Protein AF-A0A8T4E713-F1 (afdb_monomer_lite)

Secondary structure (DSSP, 8-state):
------B-TTT--B--TT-EEEEE-TTS-EEEEEHHHHHHTHHHHHHHHHT-

Sequence (52 aa):
MFEGNNECSMCKQPLEDGERNFGISLSGYTFVFCNSCFSSRKKEIKALLHEE

Radius of gyration: 10.71 Å; chains: 1; bounding box: 31×15×23 Å

Foldseek 3Di:
DPPPQQAAPPPRHGHDPPQWDWAAAPVGDIGTHGPCCCVVVVVVVCCVRDVD

Structure (mmCIF, N/CA/C/O backbone):
data_AF-A0A8T4E713-F1
#
_entry.id   AF-A0A8T4E713-F1
#
loop_
_atom_site.group_PDB
_atom_site.id
_atom_site.type_symbol
_atom_site.label_atom_id
_atom_site.label_alt_id
_atom_site.label_comp_id
_atom_site.label_asym_id
_atom_site.label_entity_id
_atom_site.label_seq_id
_atom_site.pdbx_PDB_ins_code
_atom_site.Cartn_x
_atom_site.Cartn_y
_atom_site.Cartn_z
_atom_site.occupancy
_atom_site.B_iso_or_equiv
_atom_site.auth_seq_id
_atom_site.auth_comp_id
_atom_site.auth_asym_id
_atom_site.auth_atom_id
_atom_site.pdbx_PDB_model_num
ATOM 1 N N . MET A 1 1 ? 17.402 -3.176 -13.000 1.00 37.50 1 MET A N 1
ATOM 2 C CA . MET A 1 1 ? 17.270 -3.252 -11.532 1.00 37.50 1 MET A CA 1
ATOM 3 C C . MET A 1 1 ? 15.986 -2.516 -11.203 1.00 37.50 1 MET A C 1
ATOM 5 O O . MET A 1 1 ? 15.914 -1.337 -11.506 1.00 37.50 1 MET A O 1
ATOM 9 N N . PHE A 1 2 ? 14.937 -3.209 -10.755 1.00 43.81 2 PHE A N 1
ATOM 10 C CA . PHE A 1 2 ? 13.759 -2.518 -10.227 1.00 43.81 2 PHE A CA 1
ATOM 11 C C . PHE A 1 2 ? 14.187 -1.975 -8.867 1.00 43.81 2 PHE A C 1
ATOM 13 O O . PHE A 1 2 ? 14.287 -2.743 -7.913 1.00 43.81 2 PHE A O 1
ATOM 20 N N . GLU A 1 3 ? 14.552 -0.694 -8.805 1.00 41.50 3 GLU A N 1
ATOM 21 C CA . GLU A 1 3 ? 14.635 0.021 -7.534 1.00 41.50 3 GLU A CA 1
ATOM 22 C C . GLU A 1 3 ? 13.235 -0.047 -6.932 1.00 41.50 3 GLU A C 1
ATOM 24 O O . GLU A 1 3 ? 12.304 0.624 -7.377 1.00 41.50 3 GLU A O 1
ATOM 29 N N . GLY A 1 4 ? 13.050 -0.997 -6.014 1.00 53.16 4 GLY A N 1
ATOM 30 C CA . GLY A 1 4 ? 11.819 -1.127 -5.264 1.00 53.16 4 GLY A CA 1
ATOM 31 C C . GLY A 1 4 ? 11.585 0.204 -4.578 1.00 53.16 4 GLY A C 1
ATOM 32 O O . GLY A 1 4 ? 12.426 0.635 -3.795 1.00 53.16 4 GLY A O 1
ATOM 33 N N . ASN A 1 5 ? 10.479 0.860 -4.925 1.00 59.66 5 ASN A N 1
ATOM 34 C CA . ASN A 1 5 ? 10.024 2.072 -4.265 1.00 59.66 5 ASN A CA 1
ATOM 35 C C . ASN A 1 5 ? 9.925 1.776 -2.762 1.00 59.66 5 ASN A C 1
ATOM 37 O O . ASN A 1 5 ? 8.937 1.216 -2.288 1.00 59.66 5 ASN A O 1
ATOM 41 N N . ASN A 1 6 ? 10.969 2.128 -2.018 1.00 74.62 6 ASN A N 1
ATOM 42 C CA . ASN A 1 6 ? 11.032 2.018 -0.566 1.00 74.62 6 ASN A CA 1
ATOM 43 C C . ASN A 1 6 ? 10.389 3.245 0.073 1.00 74.62 6 ASN A C 1
ATOM 45 O O . ASN A 1 6 ? 10.813 3.687 1.129 1.00 74.62 6 ASN A O 1
ATOM 49 N N . GLU A 1 7 ? 9.378 3.820 -0.568 1.00 86.31 7 GLU A N 1
ATOM 50 C CA . GLU A 1 7 ? 8.711 5.023 -0.106 1.00 86.31 7 GLU A CA 1
ATOM 51 C C . GLU A 1 7 ? 7.208 4.793 -0.071 1.00 86.31 7 GLU A C 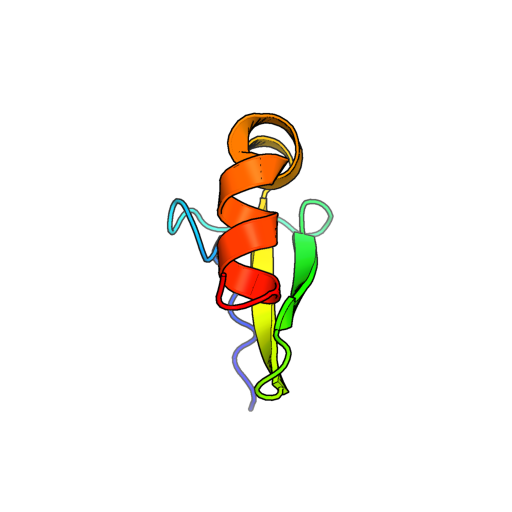1
ATOM 53 O O . GLU A 1 7 ? 6.607 4.186 -0.962 1.00 86.31 7 GLU A O 1
ATOM 58 N N . CYS A 1 8 ? 6.576 5.309 0.976 1.00 87.12 8 CYS A N 1
ATOM 59 C CA . CYS A 1 8 ? 5.133 5.294 1.090 1.00 87.12 8 CYS A CA 1
ATOM 60 C C . CYS A 1 8 ? 4.516 6.119 -0.047 1.00 87.12 8 CYS A C 1
ATOM 62 O O . CYS A 1 8 ? 4.787 7.306 -0.199 1.00 87.12 8 CYS A O 1
ATOM 64 N N . SER A 1 9 ? 3.604 5.531 -0.808 1.00 87.06 9 SER A N 1
ATOM 65 C CA . SER A 1 9 ? 2.905 6.176 -1.920 1.00 87.06 9 SER A CA 1
ATOM 66 C C . SER A 1 9 ? 2.022 7.341 -1.463 1.00 87.06 9 SER A C 1
ATOM 68 O O . SER A 1 9 ? 1.767 8.239 -2.259 1.00 87.06 9 SER A O 1
ATOM 70 N N . MET A 1 10 ? 1.626 7.355 -0.183 1.00 86.38 10 MET A N 1
ATOM 71 C CA . MET A 1 10 ? 0.841 8.426 0.440 1.00 86.38 10 MET A CA 1
ATOM 72 C C . MET A 1 10 ? 1.704 9.559 0.996 1.00 86.38 10 MET A C 1
ATOM 74 O O . MET A 1 10 ? 1.568 10.702 0.575 1.00 86.38 10 MET A O 1
ATOM 78 N N . CYS A 1 11 ? 2.576 9.263 1.965 1.00 87.00 11 CYS A N 1
ATOM 79 C CA . CYS A 1 11 ? 3.341 10.294 2.674 1.00 87.00 11 CYS A CA 1
ATOM 80 C C . CYS A 1 11 ? 4.753 10.519 2.121 1.00 87.00 11 CYS A C 1
ATOM 82 O O . CYS A 1 11 ? 5.457 11.380 2.639 1.00 87.00 11 CYS A O 1
ATOM 84 N N . LYS A 1 12 ? 5.172 9.752 1.104 1.00 86.31 12 LYS A N 1
ATOM 85 C CA . LYS A 1 12 ? 6.515 9.798 0.495 1.00 86.31 12 LYS A CA 1
ATOM 86 C C . LYS A 1 12 ? 7.653 9.645 1.507 1.00 86.31 12 LYS A C 1
ATOM 88 O O . LYS A 1 12 ? 8.761 10.105 1.281 1.00 86.31 12 LYS A O 1
ATOM 93 N N . GLN A 1 13 ? 7.370 9.011 2.644 1.00 85.38 13 GLN A N 1
ATOM 94 C CA . GLN A 1 13 ? 8.388 8.712 3.639 1.00 85.38 13 GLN A CA 1
ATOM 95 C C . GLN A 1 13 ? 9.088 7.399 3.295 1.00 85.38 13 GLN A C 1
ATOM 97 O O . GLN A 1 13 ? 8.403 6.466 2.853 1.00 85.38 13 GLN A O 1
ATOM 102 N N . PRO A 1 14 ? 10.406 7.306 3.535 1.00 85.75 14 PRO A N 1
ATOM 103 C CA . PRO A 1 14 ? 11.140 6.064 3.378 1.00 85.75 14 PRO A CA 1
ATOM 104 C C . PRO A 1 14 ? 10.586 4.989 4.323 1.00 85.75 14 PRO A C 1
ATOM 106 O O . PRO A 1 14 ? 10.198 5.272 5.455 1.00 85.75 14 PRO A O 1
ATOM 109 N N . LEU A 1 15 ? 10.519 3.759 3.825 1.00 83.62 15 LEU A N 1
ATOM 110 C CA . LEU A 1 15 ? 9.997 2.580 4.499 1.00 83.62 15 LEU A CA 1
ATOM 111 C C . LEU A 1 15 ? 11.152 1.656 4.860 1.00 83.62 15 LEU A C 1
ATOM 113 O O . LEU A 1 15 ? 11.801 1.081 3.978 1.00 83.62 15 LEU A O 1
ATOM 117 N N . GLU A 1 16 ? 11.359 1.468 6.158 1.00 78.62 16 GLU A N 1
ATOM 118 C CA . GLU A 1 16 ? 12.295 0.473 6.665 1.00 78.62 16 GLU A CA 1
ATOM 119 C C . GLU A 1 16 ? 11.794 -0.952 6.367 1.00 78.62 16 GLU A C 1
ATOM 121 O O . GLU A 1 16 ? 10.601 -1.202 6.134 1.00 78.62 16 GLU A O 1
ATOM 126 N N . ASP A 1 17 ? 12.730 -1.898 6.296 1.00 66.25 17 ASP A N 1
ATOM 127 C CA . ASP A 1 17 ? 12.436 -3.307 6.039 1.00 66.25 17 ASP A CA 1
ATOM 128 C C . ASP A 1 17 ? 11.525 -3.865 7.147 1.00 66.25 17 ASP A C 1
ATOM 130 O O . ASP A 1 17 ? 11.936 -4.025 8.293 1.00 66.25 17 ASP A O 1
ATOM 134 N N . GLY A 1 18 ? 10.260 -4.130 6.799 1.00 68.69 18 GLY A N 1
ATOM 135 C CA . GLY A 1 18 ? 9.230 -4.641 7.714 1.00 68.69 18 GLY A CA 1
ATOM 136 C C . GLY A 1 18 ? 7.960 -3.787 7.808 1.00 68.69 18 GLY A C 1
ATOM 137 O O . GLY A 1 18 ? 6.923 -4.298 8.222 1.00 68.69 18 GLY A O 1
ATOM 138 N N . GLU A 1 19 ? 7.983 -2.528 7.358 1.00 71.12 19 GLU A N 1
ATOM 139 C CA . GLU A 1 19 ? 6.834 -1.606 7.476 1.00 71.12 19 GLU A CA 1
ATOM 140 C C . GLU A 1 19 ? 6.043 -1.395 6.170 1.00 71.12 19 GLU A C 1
ATOM 142 O O . GLU A 1 19 ? 5.300 -0.419 6.019 1.00 71.12 19 GLU A O 1
ATOM 147 N N . ARG A 1 20 ? 6.191 -2.311 5.206 1.00 82.62 20 ARG A N 1
ATOM 148 C CA . ARG A 1 20 ? 5.642 -2.180 3.849 1.00 82.62 20 ARG A CA 1
ATOM 149 C C . ARG A 1 20 ? 4.308 -2.911 3.718 1.00 82.62 20 ARG A C 1
ATOM 151 O O . ARG A 1 20 ? 4.254 -4.135 3.769 1.00 82.62 20 AR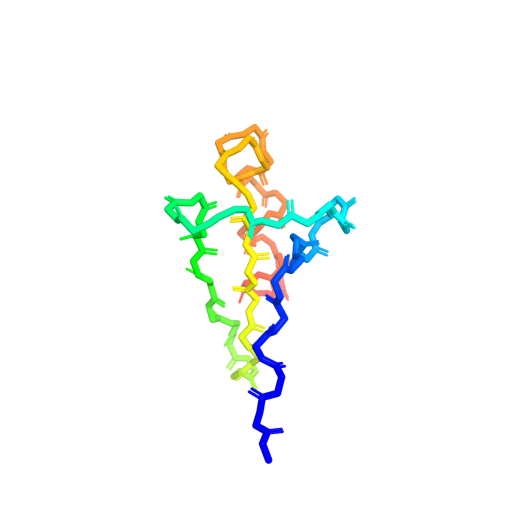G A O 1
ATOM 158 N N . ASN A 1 21 ? 3.239 -2.157 3.484 1.00 86.38 21 ASN A N 1
ATOM 159 C CA . ASN A 1 21 ? 1.947 -2.693 3.066 1.00 86.38 21 ASN A CA 1
ATOM 160 C C . ASN A 1 21 ? 1.788 -2.495 1.559 1.00 86.38 21 ASN A C 1
ATOM 162 O O . ASN A 1 21 ? 1.923 -1.375 1.072 1.00 86.38 21 ASN A O 1
ATOM 166 N N . PHE A 1 22 ? 1.479 -3.557 0.821 1.00 86.56 22 PHE A N 1
ATOM 167 C CA . PHE A 1 22 ? 1.303 -3.491 -0.629 1.00 86.56 22 PHE A CA 1
ATOM 168 C C . PHE A 1 22 ? -0.180 -3.426 -0.985 1.00 86.56 22 PHE A C 1
ATOM 170 O O . PHE A 1 22 ? -0.998 -4.149 -0.416 1.00 86.56 22 PHE A O 1
ATOM 177 N N . GLY A 1 23 ? -0.520 -2.571 -1.942 1.00 86.75 23 GLY A N 1
ATOM 178 C CA . GLY A 1 23 ? -1.834 -2.533 -2.570 1.00 86.75 23 GLY A CA 1
ATOM 179 C C . GLY A 1 23 ? -1.685 -2.550 -4.083 1.00 86.75 23 GLY A C 1
ATOM 180 O O . GLY A 1 23 ? -0.761 -1.947 -4.620 1.00 86.75 23 GLY A O 1
ATOM 181 N N . ILE A 1 24 ? -2.586 -3.242 -4.770 1.00 88.00 24 ILE A N 1
ATOM 182 C CA . ILE A 1 24 ? -2.641 -3.272 -6.234 1.00 88.00 24 ILE A CA 1
ATOM 183 C C . ILE A 1 24 ? -3.952 -2.607 -6.644 1.00 88.00 24 ILE A C 1
ATOM 185 O O . ILE A 1 24 ? -5.000 -2.972 -6.107 1.00 88.00 24 ILE A O 1
ATOM 189 N N . SER A 1 25 ? -3.891 -1.612 -7.529 1.00 87.06 25 SER A N 1
ATOM 190 C CA . SER A 1 25 ? -5.099 -0.989 -8.071 1.00 87.06 25 SER A CA 1
ATOM 191 C C . SER A 1 25 ? -5.735 -1.827 -9.177 1.00 87.06 25 SER A C 1
ATOM 193 O O . SER A 1 25 ? -5.094 -2.716 -9.742 1.00 87.06 25 SER A O 1
ATOM 195 N N . LEU A 1 26 ? -6.987 -1.524 -9.525 1.00 84.88 26 LEU A N 1
ATOM 196 C CA . LEU A 1 26 ? -7.700 -2.194 -10.619 1.00 84.88 26 LEU A CA 1
ATOM 197 C C . LEU A 1 26 ? -6.997 -2.033 -11.976 1.00 84.88 26 LEU A C 1
ATOM 199 O O . LEU A 1 26 ? -6.948 -2.986 -12.751 1.00 84.88 26 LEU A O 1
ATOM 203 N N . SER A 1 27 ? -6.365 -0.884 -12.223 1.00 85.00 27 SER A N 1
ATOM 204 C CA . SER A 1 27 ? -5.508 -0.649 -13.394 1.00 85.00 27 SER A CA 1
ATOM 205 C C . SER A 1 27 ? -4.160 -1.393 -13.371 1.00 85.00 27 SER A C 1
ATOM 207 O O . SER A 1 27 ? -3.369 -1.269 -14.304 1.00 85.00 27 SER A O 1
ATOM 209 N N . GLY A 1 28 ? -3.867 -2.172 -12.324 1.00 84.38 28 GLY A N 1
ATOM 210 C CA . GLY A 1 28 ? -2.646 -2.977 -12.218 1.00 84.38 28 GLY A CA 1
ATOM 211 C C . GLY A 1 28 ? -1.421 -2.217 -11.701 1.00 84.38 28 GLY A C 1
ATOM 212 O O . GLY A 1 28 ? -0.307 -2.742 -11.755 1.00 84.38 28 GLY A O 1
ATOM 213 N N . TYR A 1 29 ? -1.596 -1.002 -11.173 1.00 85.50 29 TYR A N 1
ATOM 214 C CA . TYR A 1 29 ? -0.505 -0.265 -10.539 1.00 85.50 29 TYR A CA 1
ATOM 215 C C . TYR A 1 29 ? -0.271 -0.781 -9.120 1.00 85.50 29 TYR A C 1
ATOM 217 O O . TYR A 1 29 ? -1.206 -0.975 -8.344 1.00 85.50 29 TYR A O 1
ATOM 225 N N . THR A 1 30 ? 0.995 -0.999 -8.769 1.00 86.62 30 THR A N 1
ATOM 226 C CA . THR A 1 30 ? 1.382 -1.407 -7.415 1.00 86.62 30 THR A CA 1
ATOM 227 C C . THR A 1 30 ? 1.745 -0.181 -6.588 1.00 86.62 30 THR A C 1
ATOM 229 O O . THR A 1 30 ? 2.583 0.625 -6.990 1.00 86.62 30 THR A O 1
ATOM 232 N N . PHE A 1 31 ? 1.144 -0.077 -5.410 1.00 87.75 31 PHE A N 1
ATOM 233 C CA . PHE A 1 31 ? 1.397 0.956 -4.420 1.00 87.75 31 PHE A CA 1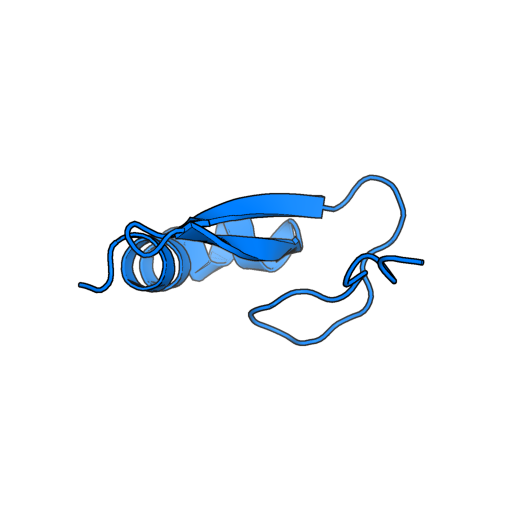
ATOM 234 C C . PHE A 1 31 ? 1.962 0.335 -3.145 1.00 87.75 31 PHE A C 1
ATOM 236 O O . PHE A 1 31 ? 1.597 -0.776 -2.753 1.00 87.75 31 PHE A O 1
ATOM 243 N N . VAL A 1 32 ? 2.839 1.078 -2.479 1.00 88.62 32 VAL A N 1
ATOM 244 C CA . VAL A 1 32 ? 3.438 0.688 -1.197 1.00 88.62 32 VAL A CA 1
ATOM 245 C C . VAL A 1 32 ? 3.037 1.715 -0.149 1.00 88.62 32 VAL A C 1
ATOM 247 O O . VAL A 1 32 ? 3.091 2.910 -0.414 1.00 88.62 32 VAL A O 1
ATOM 250 N N . PHE A 1 33 ? 2.637 1.289 1.041 1.00 88.88 33 PHE A N 1
ATOM 251 C CA . PHE A 1 33 ? 2.163 2.161 2.112 1.00 88.88 33 PHE A CA 1
ATOM 252 C C . PHE A 1 33 ? 2.878 1.842 3.426 1.00 88.88 33 PHE A C 1
ATOM 254 O O . PHE A 1 33 ? 3.088 0.672 3.746 1.00 88.88 33 PHE A O 1
ATOM 261 N N . CYS A 1 34 ? 3.207 2.870 4.216 1.00 89.12 34 CYS A N 1
ATOM 262 C CA . CYS A 1 34 ? 3.649 2.664 5.597 1.00 89.12 34 CYS A CA 1
ATOM 263 C C . CYS A 1 34 ? 2.486 2.175 6.460 1.00 89.12 34 CYS A C 1
ATOM 265 O O . CYS A 1 34 ? 1.318 2.457 6.172 1.00 89.12 34 CYS A O 1
ATOM 267 N N . ASN A 1 35 ? 2.805 1.512 7.566 1.00 87.44 35 ASN A N 1
ATOM 268 C CA . ASN A 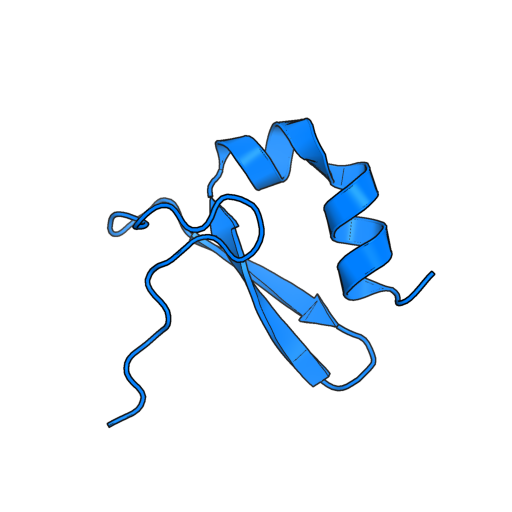1 35 ? 1.807 0.991 8.496 1.00 87.44 35 ASN A CA 1
ATOM 269 C C . ASN A 1 35 ? 0.882 2.091 9.052 1.00 87.44 35 ASN A C 1
ATOM 271 O O . ASN A 1 35 ? -0.334 1.919 9.152 1.00 87.44 35 ASN A O 1
ATOM 275 N N . SER A 1 36 ? 1.447 3.271 9.329 1.00 87.94 36 SER A N 1
ATOM 276 C CA . SER A 1 36 ? 0.693 4.428 9.820 1.00 87.94 36 SER A CA 1
ATOM 277 C C . SER A 1 36 ? -0.330 4.941 8.799 1.00 87.94 36 SER A C 1
ATOM 279 O O . SER A 1 36 ? -1.496 5.143 9.146 1.00 87.94 36 SER A O 1
ATOM 281 N N . CYS A 1 37 ? 0.058 5.082 7.524 1.00 88.06 37 CYS A N 1
ATOM 282 C CA . CYS A 1 37 ? -0.866 5.464 6.452 1.00 88.06 37 CYS A CA 1
ATOM 283 C C . CYS A 1 37 ? -1.888 4.360 6.182 1.00 88.06 37 CYS A C 1
ATOM 285 O O . CYS A 1 37 ? -3.066 4.660 6.013 1.00 88.06 37 CYS A O 1
ATOM 287 N N . PHE A 1 38 ? -1.462 3.096 6.185 1.00 87.44 38 PHE A N 1
ATOM 288 C CA . PHE A 1 38 ? -2.346 1.956 5.957 1.00 87.44 38 PHE A CA 1
ATOM 289 C C . PHE A 1 38 ? -3.463 1.866 7.003 1.00 87.44 38 PHE A C 1
ATOM 291 O O . PHE A 1 38 ? -4.625 1.646 6.659 1.00 87.44 38 PHE A O 1
ATOM 298 N N . SER A 1 39 ? -3.130 2.115 8.271 1.00 87.56 39 SER A N 1
ATOM 299 C CA . SER A 1 39 ? -4.094 2.104 9.372 1.00 87.56 39 SER A CA 1
ATOM 300 C C . SER A 1 39 ? -4.927 3.393 9.437 1.00 87.56 39 SER A C 1
ATOM 302 O O . SER A 1 39 ? -6.157 3.339 9.471 1.00 87.56 39 SER A O 1
ATOM 304 N N . SER A 1 40 ? -4.282 4.564 9.378 1.00 89.12 40 SER A N 1
ATOM 305 C CA . SER A 1 40 ? -4.951 5.861 9.587 1.00 89.12 40 SER A CA 1
ATOM 306 C C . SER A 1 40 ? -5.720 6.360 8.362 1.00 89.12 40 SER A C 1
ATOM 308 O O . SER A 1 40 ? -6.731 7.041 8.506 1.00 89.12 40 SER A O 1
ATOM 310 N N . ARG A 1 41 ? -5.265 6.025 7.148 1.00 88.44 41 ARG A N 1
ATOM 311 C CA . ARG A 1 41 ? -5.821 6.509 5.870 1.00 88.44 41 ARG A CA 1
ATOM 312 C C . ARG A 1 41 ? -6.425 5.390 5.028 1.00 88.44 41 ARG A C 1
ATOM 314 O O . ARG A 1 41 ? -6.465 5.465 3.802 1.00 88.44 41 ARG A O 1
ATOM 321 N N . LYS A 1 42 ? -6.949 4.351 5.682 1.00 85.38 42 LYS A N 1
ATOM 322 C CA . LYS A 1 42 ? -7.528 3.171 5.024 1.00 85.38 42 LYS A CA 1
ATOM 323 C C . LYS A 1 42 ? -8.597 3.513 3.976 1.00 85.38 42 LYS A C 1
ATOM 325 O O . LYS A 1 42 ? -8.657 2.859 2.941 1.00 85.38 42 LYS A O 1
ATOM 330 N N . LYS A 1 43 ? -9.434 4.529 4.228 1.00 87.81 43 LYS A N 1
ATOM 331 C CA . LYS A 1 43 ? -10.465 4.980 3.273 1.00 87.81 43 LYS A CA 1
ATOM 332 C C . LYS A 1 43 ? -9.854 5.582 2.006 1.00 87.81 43 LYS A C 1
ATOM 334 O O . LYS A 1 43 ? -10.245 5.181 0.919 1.00 87.81 43 LYS A O 1
ATOM 339 N N . GLU A 1 44 ? -8.885 6.485 2.148 1.00 88.19 44 GLU A N 1
ATOM 340 C CA . GLU A 1 44 ? -8.203 7.103 1.003 1.00 88.19 44 GLU A CA 1
ATOM 341 C C . GLU A 1 44 ? -7.399 6.064 0.212 1.00 88.19 44 GLU A C 1
ATOM 343 O O . GLU A 1 44 ? -7.434 6.064 -1.011 1.00 88.19 44 GLU A O 1
ATOM 348 N N . ILE A 1 45 ? -6.726 5.132 0.897 1.00 88.31 45 ILE A N 1
ATOM 349 C CA . ILE A 1 45 ? -6.010 4.026 0.244 1.00 88.31 45 ILE A CA 1
ATOM 350 C C . ILE A 1 45 ? -6.983 3.155 -0.543 1.00 88.31 45 ILE A C 1
ATOM 352 O O . ILE A 1 45 ? -6.700 2.805 -1.682 1.00 88.31 45 ILE A O 1
ATOM 356 N N . LYS A 1 46 ? -8.147 2.828 0.029 1.00 86.62 46 LYS A N 1
ATOM 357 C CA . LYS A 1 46 ? -9.164 2.058 -0.685 1.00 86.62 46 LYS A CA 1
ATOM 358 C C . LYS A 1 46 ? -9.634 2.786 -1.948 1.00 86.62 46 LYS A C 1
ATOM 360 O O . LYS A 1 46 ? -9.698 2.136 -2.980 1.00 86.62 46 LYS A O 1
ATOM 365 N N . ALA A 1 47 ? -9.893 4.093 -1.880 1.00 87.38 47 ALA A N 1
ATOM 366 C CA . ALA A 1 47 ? -10.252 4.903 -3.050 1.00 87.38 47 ALA A CA 1
ATOM 367 C C . ALA A 1 47 ? -9.145 4.881 -4.122 1.00 87.38 47 ALA A C 1
ATOM 369 O O . ALA A 1 47 ? -9.414 4.637 -5.290 1.00 87.38 47 ALA A O 1
ATOM 370 N N . LEU A 1 48 ? -7.879 5.002 -3.709 1.00 85.44 48 LEU A N 1
ATOM 371 C CA . LEU A 1 48 ? -6.708 4.906 -4.590 1.00 85.44 48 LEU A CA 1
ATOM 372 C C . LEU A 1 48 ? -6.592 3.550 -5.303 1.00 85.44 48 LEU A C 1
ATOM 374 O O . LEU A 1 48 ? -6.219 3.493 -6.471 1.00 85.44 48 LEU A O 1
ATOM 378 N N . LEU A 1 49 ? -6.886 2.456 -4.598 1.00 85.19 49 LEU A N 1
ATOM 379 C CA . LEU A 1 49 ? -6.805 1.102 -5.153 1.00 85.19 49 LEU A CA 1
ATOM 380 C C . LEU A 1 49 ? -8.036 0.736 -5.996 1.00 85.19 49 LEU A C 1
ATOM 382 O O . LEU A 1 49 ? -7.919 -0.019 -6.957 1.00 85.19 49 LEU A O 1
ATOM 386 N N . HIS A 1 50 ? -9.209 1.251 -5.636 1.00 86.31 50 HIS A N 1
ATOM 387 C CA . HIS A 1 50 ? -10.464 0.989 -6.340 1.00 86.31 50 HIS A CA 1
ATOM 388 C C . HIS A 1 50 ? -10.758 1.995 -7.461 1.00 86.31 50 HIS A C 1
ATOM 390 O O . HIS A 1 50 ? -11.691 1.755 -8.219 1.00 86.31 50 HIS A O 1
ATOM 396 N N . GLU A 1 51 ? -9.970 3.069 -7.580 1.00 70.12 51 GLU A N 1
ATOM 397 C CA . GLU A 1 51 ? -10.189 4.166 -8.537 1.00 70.12 51 GLU A CA 1
ATOM 398 C C . GLU A 1 51 ? -11.610 4.759 -8.421 1.00 70.12 51 GLU A C 1
ATOM 400 O O . GLU A 1 51 ? -12.255 5.058 -9.425 1.00 70.12 51 GLU A O 1
ATOM 405 N N . GLU A 1 52 ? -12.093 4.893 -7.177 1.00 56.81 52 GLU A N 1
ATOM 406 C CA . GLU A 1 52 ? -13.448 5.347 -6.804 1.00 56.81 52 GLU A CA 1
ATOM 407 C C . GLU A 1 52 ? -13.445 6.758 -6.201 1.00 56.81 52 GLU A C 1
ATOM 409 O O . GLU A 1 52 ? -12.525 7.062 -5.401 1.00 56.81 52 GLU A O 1
#

pLDDT: mean 80.61, std 12.92, range [37.5, 89.12]

=== Feature glossary ===
The record interleaves many kinds of information about one protein. Here is each kind framed as the question it answers.

Q: What are the backbone torsion angles?
A: φ (phi) and ψ (psi) are the two rotatable backbone dihedrals per residue: φ is the C(i-1)–N–Cα–C torsion, ψ is the N–Cα–C–N(i+1) torsion, both in degrees on (−180°, 180°]. α-helical residues cluster near (−60°, −45°); β-strand residues near (−120°, +130°). A Ramachandran plot is simply a scatter of (φ, ψ) for every resid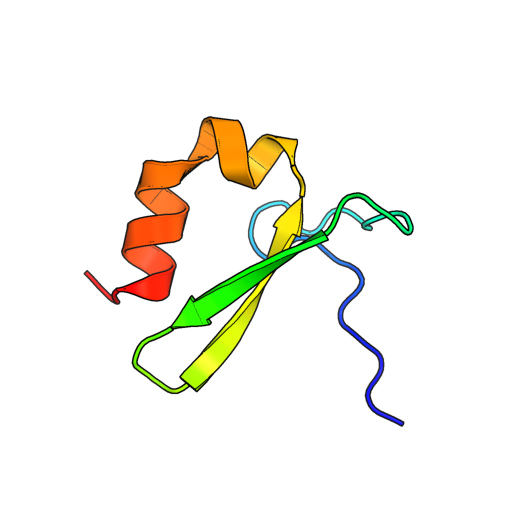ue.

Q: What is the amino-acid chain?
A: This is the polypeptide sequence — one letter per residue, N-terminus first. Length ranges from a few dozen residues for small domains to over a thousand for large multi-domain proteins.

Q: How mobile is each atom in the crystal?
A: For experimental (PDB) structures, the B-factor (temperature factor) quantifies the positional spread of each atom in the crystal — a combination of thermal vibration and static disorder — in units of Å². High B-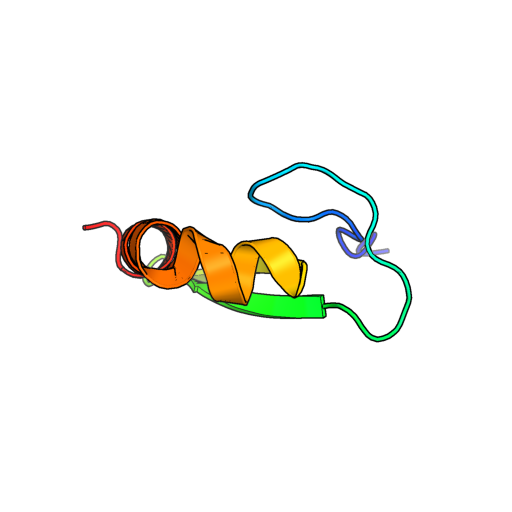factors mark flexible loops or poorly resolved regions; low B-factors mark the rigid, well-ordered core.

Q: Are the domains correctly placed relative to each other?
A: Predicted Aligned Error (PAE) is an AlphaFold confidence matrix: entry (i, j) is the expected error in the position of residue j, in ångströms, when the prediction is superimposed on the true structure at residue i. Low PAE within a block of residues means that block is internally rigid and well-predicted; high PAE between two blocks means their relative placement is uncertain even if each block individually is confident.

Q: How confident is the AlphaFold model at each residue?
A: pLDDT is the predicted lDDT-Cα score: AlphaFold's confidence that the local environment of each residue (all inter-atomic distances within 15 Å) is correctly placed. It is a per-residue number between 0 and 100, with higher meaning more reliable.

Q: What family and function is it annotated with?
A: Functional annotations link the protein to curated databases. InterPro entries identify conserved domains and families by matching the sequence against member-database signatures (Pfam, PROSITE, CDD, …). Gene Ontology (GO) terms describe molecular function, biological process, and cellular component in a controlled vocabulary. CATH places the structure in a hierarchical fold classification (Class/Architecture/Topology/Homologous-superfamily). The organism is the source species.

Q: How big and how compact is the whole molecule?
A: Three whole-structure scalars: the radius of gyration (RMS distance of Cα from centroid, in Å), the count of Cα–Cα contacts (pairs closer than 8 Å and separated by more than four residues in sequence — i.e. tertiary, not local, contacts), and the bounding-box dimensions. Together they distinguish compact globular folds from extended fibres or disordered chains.

Q: What known structures does this most resemble?
A: The Foldseek neighbor list gives the closest experimentally determined structures in the PDB, ranked by structural alignment. TM-score near 1 means near-identical fold; near 0.3 means only rough topology match. This is how one finds what a novel AlphaFold prediction most resembles in the solved-structure universe.

Q: Which residues are buried vs exposed?
A: SASA measures how much of the protein is reachable by solvent. It is computed by rolling a water-sized probe over the atomic surface and summing the exposed area (Å²). Per-residue SASA distinguishes core (buried, low SASA) from surface (exposed, high SASA) residues; total SASA is a whole-molecule size measure.

Q: Which residues are in helices, strands, or loops?
A: Eight-state secondary structure (DSSP): H is the canonical α-helix, G the tighter 3₁₀-helix, I the wider π-helix; E/B are β-structure, T and S are turns and bends, and '-' is everything else. DSSP derives these from the pattern of main-chain N–H···O=C hydrogen bonds, not from the sequence.

Q: Where is each backbone atom in 3D?
A: Structure coordinates are given as an mmCIF _atom_site loop: one row per atom with element, residue name, chain id, sequence number, and x/y/z position in Å. Only the four main-chain atoms per residue are included here; side chains are omitted to keep the record compact.

Q: What if only a Cα trace is available?
A: Three-state secondary structure (P-SEA) collapses the eight DSSP classes into helix (a), strand (b), and coil (c). P-SEA assigns these from Cα geometry alone — distances and angles — without requiring backbone oxygens, so it works on any Cα trace.

Q: What do the rendered images show?
A: The six renders are orthographic views along the three Cartesian axes in both directions. Representation (cartoon, sticks, or surface) and color scheme (sequence-rainbow or by-chain) vary across proteins so the training set covers all the common visualization conventions.

Q: What does the local fold look like, residue by residue?
A: Foldseek's 3Di representation compresses backbone geometry into a per-residue letter drawn from a learned twenty-state alphabet. It captures the tertiary interaction pattern around each residue — which residues are packed against it in space, regardless of where they are in sequence.

Q: What do the diagnostic plots show?
A: The contact map is a binary N×N matrix image: pixel (i, j) is dark where Cα_i and Cα_j are within 8 Å and |i−j|>4. Because the |i−j|>4 filter removes local helical contacts, off-diagonal stripes parallel to the main diagonal indicate parallel β-sheets; stripes perpendicular to it indicate antiparallel β-sheets. The Ramachandran plot scatters every residue's (φ, ψ) pair against the sterically allowed regions. The PAE heatmap renders the predicted-aligned-error matrix.